Protein AF-A0A1W0X3V8-F1 (afdb_monomer)

Secondary structure (DSSP, 8-state):
---SSTTPEEE-HHHHTT-EETTEEEEEETTEEEE-TTTTTT-TT-HHHHHHTTTSB-HHHHHHHT--HHHHHHHHHTEEEEE-GGGS-----------------

Nearest PDB structures (foldseek):
  2i89-assembly5_B  TM=9.611E-01  e=7.035E-12  Rattus norvegicus
  1m2m-assembly1_A  TM=9.821E-01  e=1.811E-11  Bos taurus
  1lj0-assembly1_A  TM=9.639E-01  e=9.860E-12  Rattus norvegicus
  1icc-assembly1_A  TM=9.693E-01  e=1.129E-11  Rattus norvegicus
  1cyo-assembly1_A  TM=9.599E-01  e=1.479E-11  Bos taurus

pLDDT: mean 77.66, std 15.45, range [38.56, 92.31]

Organism: Hypsibius exemplaris (NCBI:txid2072580)

Radius of gyration: 16.76 Å; Cα contacts (8 Å, |Δi|>4): 123; chains: 1; bounding box: 33×29×62 Å

Mean predicted aligned error: 10.68 Å

Sequence (105 aa):
MAAAVDALKKIRTGEVKRHKTNESYWVIINGKVYDVTLFLEEHPGGEEILIENAGTDATVNFEDVGHSTDAQEMMLTYLIGIIDDNDGNGGGGDASSVTTDLITL

Structure (mmCIF, N/CA/C/O backbone):
data_AF-A0A1W0X3V8-F1
#
_entry.id   AF-A0A1W0X3V8-F1
#
loop_
_atom_site.group_PDB
_atom_site.id
_atom_site.type_symbol
_atom_site.label_atom_id
_atom_site.label_alt_id
_atom_site.label_comp_id
_atom_site.label_asym_id
_atom_site.label_entity_id
_atom_site.label_seq_id
_atom_site.pdbx_PDB_ins_code
_atom_site.Cartn_x
_atom_site.Cartn_y
_atom_site.Cartn_z
_atom_site.occupancy
_atom_site.B_iso_or_equiv
_atom_site.auth_seq_id
_atom_site.auth_comp_id
_atom_site.auth_asym_id
_atom_site.auth_atom_id
_atom_site.pdbx_PDB_model_num
ATOM 1 N N . MET A 1 1 ? 22.647 -9.805 -7.844 1.00 40.97 1 MET A N 1
ATOM 2 C CA . MET A 1 1 ?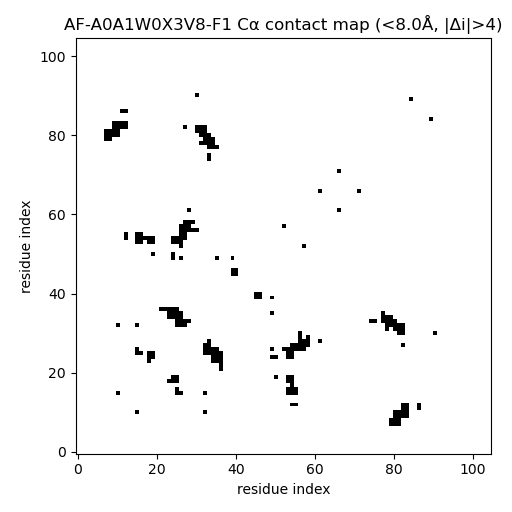 21.927 -9.954 -6.562 1.00 40.97 1 MET A CA 1
ATOM 3 C C . MET A 1 1 ? 20.452 -10.160 -6.909 1.00 40.97 1 MET A C 1
ATOM 5 O O . MET A 1 1 ? 19.717 -9.196 -6.987 1.00 40.97 1 MET A O 1
ATOM 9 N N . ALA A 1 2 ? 20.063 -11.379 -7.311 1.00 38.56 2 ALA A N 1
ATOM 10 C CA . ALA A 1 2 ? 18.825 -11.642 -8.075 1.00 38.56 2 ALA A CA 1
ATOM 11 C C . ALA A 1 2 ? 17.917 -12.718 -7.440 1.00 38.56 2 ALA A C 1
ATOM 13 O O . ALA A 1 2 ? 17.119 -13.338 -8.128 1.00 38.56 2 ALA A O 1
ATOM 14 N N . ALA A 1 3 ? 18.055 -12.971 -6.135 1.00 41.41 3 ALA A N 1
ATOM 15 C CA . ALA A 1 3 ? 17.484 -14.158 -5.488 1.00 41.41 3 ALA A CA 1
ATOM 16 C C . ALA A 1 3 ? 16.435 -13.863 -4.396 1.00 41.41 3 ALA A C 1
ATOM 18 O O . ALA A 1 3 ? 16.217 -14.704 -3.534 1.00 41.41 3 ALA A O 1
ATOM 19 N N . ALA A 1 4 ? 15.791 -12.691 -4.404 1.00 51.12 4 ALA A N 1
ATOM 20 C CA . ALA A 1 4 ? 14.727 -12.370 -3.437 1.00 51.12 4 ALA A CA 1
ATOM 21 C C . ALA A 1 4 ? 13.313 -12.326 -4.050 1.00 51.12 4 ALA A C 1
ATOM 23 O O . ALA A 1 4 ? 12.334 -12.279 -3.315 1.00 51.12 4 ALA A O 1
ATOM 24 N N . VAL A 1 5 ? 13.186 -12.372 -5.381 1.00 53.53 5 VAL A N 1
ATOM 25 C CA . VAL A 1 5 ? 11.882 -12.266 -6.066 1.00 53.53 5 VAL A CA 1
ATOM 26 C C . VAL A 1 5 ? 11.168 -13.611 -6.260 1.00 53.53 5 VAL A C 1
ATOM 28 O O . VAL A 1 5 ? 9.979 -13.623 -6.551 1.00 53.53 5 VAL A O 1
ATOM 31 N N . ASP A 1 6 ? 11.862 -14.737 -6.068 1.00 51.12 6 ASP A N 1
ATOM 32 C CA . ASP A 1 6 ? 11.344 -16.082 -6.378 1.00 51.12 6 ASP A CA 1
ATOM 33 C C . ASP A 1 6 ? 10.462 -16.687 -5.261 1.00 51.12 6 ASP A C 1
ATOM 35 O O . ASP A 1 6 ? 9.672 -17.592 -5.508 1.00 51.12 6 ASP A O 1
ATOM 39 N N . ALA A 1 7 ? 10.524 -16.147 -4.036 1.00 61.53 7 ALA A N 1
ATOM 40 C CA . ALA A 1 7 ? 9.776 -16.655 -2.876 1.00 61.53 7 ALA A CA 1
ATOM 41 C C . ALA A 1 7 ? 8.644 -15.726 -2.397 1.00 61.53 7 ALA A C 1
ATOM 43 O O . ALA A 1 7 ? 8.127 -15.894 -1.290 1.00 61.53 7 ALA A O 1
ATOM 44 N N . LEU A 1 8 ? 8.261 -14.727 -3.197 1.00 74.44 8 LEU A N 1
ATOM 45 C CA . LEU A 1 8 ? 7.189 -13.806 -2.825 1.00 74.44 8 LEU A CA 1
ATOM 46 C C . LEU A 1 8 ? 5.841 -14.531 -2.829 1.00 74.44 8 LEU A C 1
ATOM 48 O O . LEU A 1 8 ? 5.483 -15.228 -3.781 1.00 74.44 8 LEU A O 1
ATOM 52 N N . LYS A 1 9 ? 5.086 -14.374 -1.739 1.00 86.44 9 LYS A N 1
ATOM 53 C CA . LYS A 1 9 ? 3.793 -15.035 -1.568 1.00 86.44 9 LYS A CA 1
ATOM 54 C C . LYS A 1 9 ? 2.824 -14.555 -2.650 1.00 86.44 9 LYS A C 1
ATOM 56 O O . LYS A 1 9 ? 2.626 -13.355 -2.809 1.00 86.44 9 LYS A O 1
ATOM 61 N N . LYS A 1 10 ? 2.198 -15.486 -3.371 1.00 88.00 10 LYS A N 1
ATOM 62 C CA . LYS A 1 10 ? 1.146 -15.158 -4.341 1.00 88.00 10 LYS A CA 1
ATOM 63 C C . LYS A 1 10 ? -0.166 -14.895 -3.612 1.00 88.00 10 LYS A C 1
ATOM 65 O O . LYS A 1 10 ? -0.623 -15.738 -2.836 1.00 88.00 10 LYS A O 1
ATOM 70 N N . ILE A 1 11 ? -0.755 -13.731 -3.842 1.00 88.25 11 ILE A N 1
ATOM 71 C CA . ILE A 1 11 ? -1.976 -13.260 -3.189 1.00 88.25 11 ILE A CA 1
ATOM 72 C C . ILE A 1 11 ? -3.004 -12.951 -4.278 1.00 88.25 11 ILE A C 1
ATOM 74 O O . ILE A 1 11 ? -2.687 -12.343 -5.291 1.00 88.25 11 ILE A O 1
ATOM 78 N N . ARG A 1 12 ? -4.252 -13.379 -4.096 1.00 88.12 12 ARG A N 1
ATOM 79 C CA . ARG A 1 12 ? -5.329 -13.074 -5.052 1.00 88.12 12 ARG A CA 1
ATOM 80 C C . ARG A 1 12 ? -5.849 -11.663 -4.834 1.00 88.12 12 ARG A C 1
ATOM 82 O O . ARG A 1 12 ? -5.955 -11.237 -3.684 1.00 88.12 12 ARG A O 1
ATOM 89 N N . THR A 1 13 ? -6.282 -10.975 -5.888 1.00 82.50 13 THR A N 1
ATOM 90 C CA . THR A 1 13 ? -6.897 -9.641 -5.763 1.00 82.50 13 THR A CA 1
ATOM 91 C C . THR A 1 13 ? -8.137 -9.685 -4.872 1.00 82.50 13 THR A C 1
ATOM 93 O O . THR A 1 13 ? -8.369 -8.779 -4.073 1.00 82.50 13 THR A O 1
ATOM 96 N N . GLY A 1 14 ? -8.898 -10.784 -4.936 1.00 84.25 14 GLY A N 1
ATOM 97 C CA . GLY A 1 14 ? -10.036 -11.026 -4.053 1.00 84.25 14 GLY A CA 1
ATOM 98 C C . GLY A 1 14 ? -9.661 -11.115 -2.570 1.00 84.25 14 GLY A C 1
ATOM 99 O O . GLY A 1 14 ? -10.468 -10.724 -1.734 1.00 84.25 14 GLY A O 1
ATOM 100 N N . GLU A 1 15 ? -8.453 -11.580 -2.238 1.00 87.12 15 GLU A N 1
ATOM 101 C CA . GLU A 1 15 ? -7.955 -11.587 -0.857 1.00 87.12 15 GLU A CA 1
ATOM 102 C C . GLU A 1 15 ? -7.563 -10.172 -0.429 1.00 87.12 15 GLU A C 1
ATOM 104 O O . GLU A 1 15 ? -8.026 -9.701 0.604 1.00 87.12 15 GLU A O 1
ATOM 109 N N . VAL A 1 16 ? -6.814 -9.440 -1.263 1.00 87.69 16 VAL A N 1
ATOM 110 C CA . VAL A 1 16 ? -6.421 -8.049 -0.965 1.00 87.69 16 VAL A CA 1
ATOM 111 C C . VAL A 1 16 ? -7.645 -7.173 -0.680 1.00 87.69 16 VAL A C 1
ATOM 113 O O . VAL A 1 16 ? -7.661 -6.443 0.304 1.00 87.69 16 VAL A O 1
ATOM 116 N N . LYS A 1 17 ? -8.732 -7.323 -1.449 1.00 85.31 17 LYS A N 1
ATOM 117 C CA . LYS A 1 17 ? -10.007 -6.606 -1.233 1.00 85.31 17 LYS A CA 1
ATOM 118 C C . LYS A 1 17 ? -10.651 -6.840 0.135 1.00 85.31 17 LYS A C 1
ATOM 120 O O . LYS A 1 17 ? -11.496 -6.044 0.549 1.00 85.31 17 LYS A O 1
ATOM 125 N N . ARG A 1 18 ? -10.318 -7.944 0.806 1.00 86.69 18 ARG A N 1
ATOM 126 C CA . ARG A 1 18 ? -10.802 -8.272 2.155 1.00 86.69 18 ARG A CA 1
ATOM 127 C C . ARG A 1 18 ? -9.931 -7.619 3.228 1.00 86.69 18 ARG A C 1
ATOM 129 O O . ARG A 1 18 ? -10.449 -7.299 4.292 1.00 86.69 18 ARG A O 1
ATOM 136 N N . HIS A 1 19 ? -8.661 -7.361 2.921 1.00 84.50 19 HIS A N 1
ATOM 137 C CA . HIS A 1 19 ? -7.694 -6.659 3.766 1.00 84.50 19 HIS A CA 1
ATOM 138 C C . HIS A 1 19 ? -7.757 -5.139 3.547 1.00 84.50 19 HIS A C 1
ATOM 140 O O . HIS A 1 19 ? -6.828 -4.507 3.043 1.00 84.50 19 HIS A O 1
ATOM 146 N N . LYS A 1 20 ? -8.908 -4.570 3.919 1.00 82.88 20 LYS A N 1
ATOM 147 C CA . LYS A 1 20 ? -9.183 -3.123 3.939 1.00 82.88 20 LYS A CA 1
ATOM 148 C C . LYS A 1 20 ? -9.798 -2.668 5.270 1.00 82.88 20 LYS A C 1
ATOM 150 O O . LYS A 1 20 ? -10.658 -1.790 5.307 1.00 82.88 20 LYS A O 1
ATOM 155 N N . THR A 1 21 ? -9.466 -3.371 6.346 1.00 82.25 21 THR A N 1
ATOM 156 C CA . THR A 1 21 ? -10.007 -3.133 7.690 1.00 82.25 21 THR A CA 1
ATOM 157 C C . THR A 1 21 ? -8.947 -2.479 8.564 1.00 82.25 21 THR A C 1
ATOM 159 O O . THR A 1 21 ? -7.764 -2.585 8.271 1.00 82.25 21 THR A O 1
ATOM 162 N N . ASN A 1 22 ? -9.346 -1.869 9.684 1.00 76.94 22 ASN A N 1
ATOM 163 C CA . ASN A 1 22 ? -8.407 -1.277 10.649 1.00 76.94 22 ASN A CA 1
ATOM 164 C C . ASN A 1 22 ? -7.325 -2.260 11.150 1.00 76.94 22 ASN A C 1
ATOM 166 O O . ASN A 1 22 ? -6.271 -1.826 11.592 1.00 76.94 22 ASN A O 1
ATOM 170 N N . GLU A 1 23 ? -7.617 -3.563 11.063 1.00 79.44 23 GLU A N 1
ATOM 171 C CA . GLU A 1 23 ? -6.728 -4.721 11.244 1.00 79.44 23 GLU A CA 1
ATOM 172 C C . GLU A 1 23 ? -5.558 -4.833 10.244 1.00 79.44 23 GLU A C 1
ATOM 174 O O . GLU A 1 23 ? -4.471 -5.320 10.556 1.00 79.44 23 GLU A O 1
ATOM 179 N N . SER A 1 24 ? -5.833 -4.540 8.973 1.00 84.56 24 SER A N 1
ATOM 180 C CA . SER A 1 24 ? -4.963 -4.867 7.841 1.00 84.56 24 SER A CA 1
ATOM 181 C C . SER A 1 24 ? -5.335 -4.035 6.617 1.00 84.56 24 SER A C 1
ATOM 183 O O . SER A 1 24 ? -6.437 -4.186 6.078 1.00 84.56 24 SER A O 1
ATOM 185 N N . TYR A 1 25 ? -4.388 -3.234 6.140 1.00 90.12 25 TYR A N 1
ATOM 186 C CA . TYR A 1 25 ? -4.516 -2.427 4.934 1.00 90.12 25 TYR A CA 1
ATOM 187 C C . TYR A 1 25 ? -3.481 -2.849 3.909 1.00 90.12 25 TYR A C 1
ATOM 189 O O . TYR A 1 25 ? -2.281 -2.605 4.066 1.00 90.12 25 TYR A O 1
ATOM 197 N N . TRP A 1 26 ? -3.959 -3.497 2.851 1.00 92.31 26 TRP A N 1
ATOM 198 C CA . TRP A 1 26 ? -3.111 -3.934 1.753 1.00 92.31 26 TRP A CA 1
ATOM 199 C C . TRP A 1 26 ? -3.372 -3.103 0.512 1.00 92.31 26 TRP A C 1
ATOM 201 O O . TRP A 1 26 ? -4.520 -2.884 0.128 1.00 92.31 26 TRP A O 1
ATOM 211 N N . VAL A 1 27 ? -2.299 -2.693 -0.150 1.00 90.69 27 VAL A N 1
ATOM 212 C CA . VAL A 1 27 ? -2.359 -1.944 -1.407 1.00 90.69 27 VAL A CA 1
ATOM 213 C C . VAL A 1 27 ? -1.602 -2.691 -2.490 1.00 90.69 27 VAL A C 1
ATOM 215 O O . VAL A 1 27 ? -0.632 -3.404 -2.211 1.00 90.69 27 VAL A O 1
ATOM 218 N N . ILE A 1 28 ? -2.063 -2.549 -3.729 1.00 89.94 28 ILE A N 1
ATOM 219 C CA . ILE A 1 28 ? -1.402 -3.133 -4.894 1.00 89.94 28 ILE A CA 1
ATOM 220 C C . ILE A 1 28 ? -0.690 -2.007 -5.635 1.00 89.94 28 ILE A C 1
ATOM 222 O O . ILE A 1 28 ? -1.315 -1.011 -5.983 1.00 89.94 28 ILE A O 1
ATOM 226 N N . ILE A 1 29 ? 0.615 -2.148 -5.847 1.00 88.56 29 ILE A N 1
ATOM 227 C CA . ILE A 1 29 ? 1.411 -1.198 -6.630 1.00 88.56 29 ILE A CA 1
ATOM 228 C C . ILE A 1 29 ? 2.246 -2.012 -7.613 1.00 88.56 29 ILE A C 1
ATOM 230 O O . ILE A 1 29 ? 3.014 -2.884 -7.204 1.00 88.56 29 ILE A O 1
ATOM 234 N N . ASN A 1 30 ? 2.103 -1.759 -8.913 1.00 87.31 30 ASN A N 1
ATOM 235 C CA . ASN A 1 30 ? 2.800 -2.491 -9.974 1.00 87.31 30 ASN A CA 1
ATOM 236 C C . ASN A 1 30 ? 2.645 -4.026 -9.849 1.00 87.31 30 ASN A C 1
ATOM 238 O O . ASN A 1 30 ? 3.612 -4.779 -9.988 1.00 87.31 30 ASN A O 1
ATOM 242 N N . GLY A 1 31 ? 1.441 -4.503 -9.501 1.00 85.81 31 GLY A N 1
ATOM 243 C CA . GLY A 1 31 ? 1.153 -5.937 -9.325 1.00 85.81 31 GLY A CA 1
ATOM 244 C C . GLY A 1 31 ? 1.791 -6.590 -8.088 1.00 85.81 31 GLY A C 1
ATOM 245 O O . GLY A 1 31 ? 1.726 -7.811 -7.925 1.00 85.81 31 GLY A O 1
ATOM 246 N N . LYS A 1 32 ? 2.397 -5.805 -7.195 1.00 89.00 32 LYS A N 1
ATOM 247 C CA . LYS A 1 32 ? 2.952 -6.253 -5.911 1.00 89.00 32 LYS A CA 1
ATOM 248 C C . LYS A 1 32 ? 2.031 -5.835 -4.772 1.00 89.00 32 LYS A C 1
ATOM 250 O O . LYS A 1 32 ? 1.419 -4.776 -4.841 1.00 89.00 32 LYS A O 1
ATOM 255 N N . VAL A 1 33 ? 1.939 -6.661 -3.734 1.00 90.56 33 VAL A N 1
ATOM 256 C CA . VAL A 1 33 ? 1.089 -6.410 -2.565 1.00 90.56 33 VAL A CA 1
ATOM 257 C C . VAL A 1 33 ? 1.945 -5.926 -1.405 1.00 90.56 33 VAL A C 1
ATOM 259 O O . VAL A 1 33 ? 2.913 -6.592 -1.020 1.00 90.56 33 VAL A O 1
ATOM 262 N N . TYR A 1 34 ? 1.554 -4.791 -0.837 1.00 90.50 34 TYR A N 1
ATOM 263 C CA . TYR A 1 34 ? 2.243 -4.127 0.263 1.00 90.50 34 TYR A CA 1
ATOM 264 C C . TYR A 1 34 ? 1.320 -4.011 1.468 1.00 90.50 34 TYR A C 1
ATOM 266 O O . TYR A 1 34 ? 0.162 -3.616 1.319 1.00 90.50 34 TYR A O 1
ATOM 274 N N . ASP A 1 35 ? 1.837 -4.342 2.650 1.00 91.44 35 ASP A N 1
ATOM 275 C CA . ASP A 1 35 ? 1.142 -4.114 3.915 1.00 91.44 35 ASP A CA 1
ATOM 276 C C . ASP A 1 35 ? 1.512 -2.730 4.449 1.00 91.44 35 ASP A C 1
ATOM 278 O O . ASP A 1 35 ? 2.612 -2.512 4.948 1.00 91.44 35 ASP A O 1
ATOM 282 N N . VAL A 1 36 ? 0.589 -1.781 4.313 1.00 89.38 36 VAL A N 1
ATOM 283 C CA . VAL A 1 36 ? 0.774 -0.397 4.778 1.00 89.38 36 VAL A CA 1
ATOM 284 C C . VAL A 1 36 ? 0.144 -0.169 6.148 1.00 89.38 36 VAL A C 1
ATOM 286 O O . VAL A 1 36 ? 0.119 0.959 6.624 1.00 89.38 36 VAL A O 1
ATOM 289 N N . THR A 1 37 ? -0.331 -1.231 6.804 1.00 88.88 37 THR A N 1
ATOM 290 C CA . THR A 1 37 ? -1.018 -1.187 8.102 1.00 88.88 37 THR A CA 1
ATOM 291 C C . THR A 1 37 ? -0.196 -0.454 9.160 1.00 88.88 37 THR A C 1
ATOM 293 O O . THR A 1 37 ? -0.729 0.375 9.888 1.00 88.88 37 THR A O 1
ATOM 296 N N . LEU A 1 38 ? 1.111 -0.723 9.210 1.00 85.44 38 LEU A N 1
ATOM 297 C CA . LEU A 1 38 ? 2.042 -0.071 10.139 1.00 85.44 38 LEU A CA 1
ATOM 298 C C . LEU A 1 38 ? 2.519 1.305 9.654 1.00 85.44 38 LEU A C 1
ATOM 300 O O . LEU A 1 38 ? 3.053 2.073 10.442 1.00 85.44 38 LEU A O 1
ATOM 304 N N . PHE A 1 39 ? 2.339 1.607 8.369 1.00 86.69 39 PHE A N 1
ATOM 305 C CA . PHE A 1 39 ? 2.841 2.823 7.733 1.00 86.69 39 PHE A CA 1
ATOM 306 C C . PHE A 1 39 ? 1.780 3.929 7.617 1.00 86.69 39 PHE A C 1
ATOM 308 O O . PHE A 1 39 ? 2.114 5.054 7.261 1.00 86.69 39 PHE A O 1
ATOM 315 N N . LEU A 1 40 ? 0.512 3.645 7.932 1.00 85.44 40 LEU A N 1
ATOM 316 C CA . LEU A 1 40 ? -0.589 4.611 7.831 1.00 85.44 40 LEU A CA 1
ATOM 317 C C . LEU A 1 40 ? -0.291 5.939 8.541 1.00 85.44 40 LEU A C 1
ATOM 319 O O . LEU A 1 40 ? -0.428 7.004 7.945 1.00 85.44 40 LEU A O 1
ATOM 323 N N . GLU A 1 41 ? 0.146 5.859 9.796 1.00 84.44 41 GLU A N 1
ATOM 324 C CA . GLU A 1 41 ? 0.450 7.015 10.648 1.00 84.44 41 GLU A CA 1
ATOM 325 C C . GLU A 1 41 ? 1.821 7.645 10.355 1.00 84.44 41 GLU A C 1
ATOM 327 O O . GLU A 1 41 ? 2.043 8.818 10.655 1.00 84.44 41 GLU A O 1
ATOM 332 N N . GLU A 1 42 ? 2.725 6.898 9.717 1.00 85.75 42 GLU A N 1
ATOM 333 C CA . GLU A 1 42 ? 4.034 7.398 9.282 1.00 85.75 42 GLU A CA 1
ATOM 334 C C . GLU A 1 42 ? 3.994 8.028 7.882 1.00 85.75 42 GLU A C 1
ATOM 336 O O . GLU A 1 42 ? 4.955 8.678 7.464 1.00 85.75 42 GLU A O 1
ATOM 341 N N . HIS A 1 43 ? 2.886 7.872 7.150 1.00 84.62 43 HIS A N 1
ATOM 342 C CA . HIS A 1 43 ? 2.759 8.380 5.794 1.00 84.62 43 HIS A CA 1
ATOM 343 C C . HIS A 1 43 ? 2.590 9.913 5.783 1.00 84.62 43 HIS A C 1
ATOM 345 O O . HIS A 1 43 ? 1.553 10.428 6.212 1.00 84.62 43 HIS A O 1
ATOM 351 N N . PRO A 1 44 ? 3.547 10.681 5.220 1.00 83.25 44 PRO A N 1
ATOM 352 C CA . PRO A 1 44 ? 3.504 12.147 5.234 1.00 83.25 44 PRO A CA 1
ATOM 353 C C . PRO A 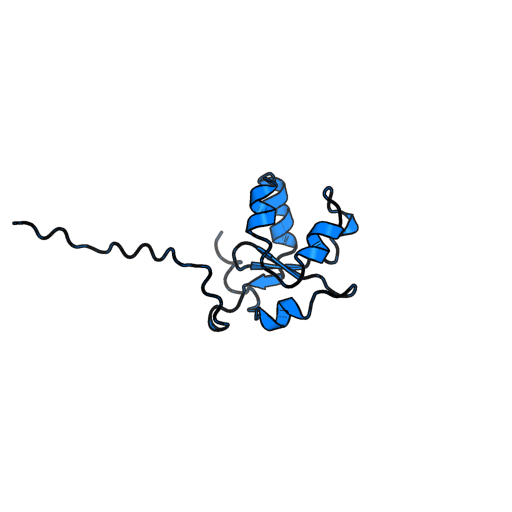1 44 ? 2.346 12.746 4.418 1.00 83.25 44 PRO A C 1
ATOM 355 O O . PRO A 1 44 ? 2.021 13.918 4.600 1.00 83.25 44 PRO A O 1
ATOM 358 N N . GLY A 1 45 ? 1.720 11.964 3.529 1.00 80.38 45 GLY A N 1
ATOM 359 C CA . GLY A 1 45 ? 0.514 12.346 2.784 1.00 80.38 45 GLY A CA 1
ATOM 360 C C . GLY A 1 45 ? -0.807 12.010 3.491 1.00 80.38 45 GLY A C 1
ATOM 361 O O . GLY A 1 45 ? -1.865 12.259 2.919 1.00 80.38 45 GLY A O 1
ATOM 362 N N . GLY A 1 46 ? -0.753 11.449 4.705 1.00 85.94 46 GLY A N 1
ATOM 363 C CA . GLY A 1 46 ? -1.912 11.037 5.497 1.00 85.94 46 GLY A CA 1
ATOM 364 C C . GLY A 1 46 ? -2.382 9.606 5.217 1.00 85.94 46 GLY A C 1
ATOM 365 O O . GLY A 1 46 ? -2.163 9.057 4.135 1.00 85.94 46 GLY A O 1
ATOM 366 N N . GLU A 1 47 ? -3.049 9.002 6.201 1.00 86.38 47 GLU A N 1
ATOM 367 C CA . GLU A 1 47 ? -3.593 7.640 6.109 1.00 86.38 47 GLU A CA 1
ATOM 368 C C . GLU A 1 47 ? -4.822 7.542 5.194 1.00 86.38 47 GLU A C 1
ATOM 370 O O . GLU A 1 47 ? -5.071 6.483 4.620 1.00 86.38 47 GLU A O 1
ATOM 375 N N . GLU A 1 48 ? -5.565 8.641 5.006 1.00 86.88 48 GLU A N 1
ATOM 376 C CA . GLU A 1 48 ? -6.817 8.667 4.235 1.00 86.88 48 GLU A CA 1
ATOM 377 C C . GLU A 1 48 ? -6.625 8.108 2.824 1.00 86.88 48 GLU A C 1
ATOM 379 O O . GLU A 1 48 ? -7.371 7.226 2.406 1.00 86.88 48 GLU A O 1
ATOM 384 N N . ILE A 1 49 ? -5.568 8.534 2.124 1.00 86.75 49 ILE A N 1
ATOM 385 C CA . ILE A 1 49 ? -5.287 8.080 0.756 1.00 86.75 49 ILE A CA 1
ATOM 386 C C . ILE A 1 49 ? -4.917 6.592 0.704 1.00 86.75 49 ILE A C 1
ATOM 388 O O . ILE A 1 49 ? -5.250 5.909 -0.264 1.00 86.75 49 ILE A O 1
ATOM 392 N N . LEU A 1 50 ? -4.254 6.066 1.737 1.00 87.19 50 LEU A N 1
ATOM 393 C CA . LEU A 1 50 ? -3.887 4.652 1.823 1.00 87.19 50 LEU A CA 1
ATOM 394 C C . LEU A 1 50 ? -5.124 3.794 2.098 1.00 87.19 50 LEU A C 1
ATOM 396 O O . LEU A 1 50 ? -5.285 2.743 1.483 1.00 87.19 50 LEU A O 1
ATOM 400 N N . ILE A 1 51 ? -6.016 4.267 2.971 1.00 88.25 51 ILE A N 1
ATOM 401 C CA . ILE A 1 51 ? -7.285 3.613 3.306 1.00 88.25 51 ILE A CA 1
ATOM 402 C C . ILE A 1 51 ? -8.233 3.619 2.102 1.00 88.25 51 ILE A C 1
ATOM 404 O O . ILE A 1 51 ? -8.860 2.599 1.819 1.00 88.25 51 ILE A O 1
ATOM 408 N N . GLU A 1 52 ? -8.318 4.730 1.365 1.00 87.88 52 GLU A N 1
ATOM 409 C CA . GLU A 1 52 ? -9.161 4.843 0.167 1.00 87.88 52 GLU A CA 1
ATOM 410 C C . GLU A 1 52 ? -8.730 3.866 -0.932 1.00 87.88 52 GLU A C 1
ATOM 412 O O . GLU A 1 52 ? -9.573 3.266 -1.598 1.00 87.88 52 GLU A O 1
ATOM 417 N N . ASN A 1 53 ? -7.416 3.668 -1.082 1.00 87.88 53 ASN A N 1
ATOM 418 C CA . ASN A 1 53 ? -6.840 2.756 -2.069 1.00 87.88 53 ASN A CA 1
ATOM 419 C C . ASN A 1 53 ? -6.636 1.325 -1.539 1.00 87.88 53 ASN A C 1
ATOM 421 O O . ASN A 1 53 ? -6.214 0.437 -2.292 1.00 87.88 53 ASN A O 1
ATOM 425 N N . ALA A 1 54 ? -6.950 1.064 -0.269 1.00 89.00 54 ALA A N 1
ATOM 426 C CA . ALA A 1 54 ? -6.800 -0.253 0.327 1.00 89.00 54 ALA A CA 1
ATOM 427 C C . ALA A 1 54 ? -7.722 -1.280 -0.343 1.00 89.00 54 ALA A C 1
ATOM 429 O O . ALA A 1 54 ? -8.911 -1.057 -0.583 1.00 89.00 54 ALA A O 1
ATOM 430 N N . GLY A 1 55 ? -7.171 -2.452 -0.638 1.00 88.06 55 GLY A N 1
ATOM 431 C CA . GLY A 1 55 ? -7.869 -3.496 -1.376 1.00 88.06 55 GLY A CA 1
ATOM 432 C C . GLY A 1 55 ? -7.901 -3.283 -2.889 1.00 88.06 55 GLY A C 1
ATOM 433 O O . GLY A 1 55 ? -8.529 -4.078 -3.592 1.00 88.06 55 GLY A O 1
ATOM 434 N N . THR A 1 56 ? -7.253 -2.239 -3.407 1.00 87.31 56 THR A N 1
ATOM 435 C CA . THR A 1 56 ? -7.229 -1.908 -4.838 1.00 87.31 56 THR A CA 1
ATOM 436 C C . THR A 1 56 ? -5.822 -1.588 -5.340 1.00 87.31 56 THR A C 1
ATOM 438 O O . THR A 1 56 ? -4.854 -1.594 -4.578 1.00 87.31 56 THR A O 1
ATOM 441 N N . ASP A 1 57 ? -5.710 -1.387 -6.654 1.00 89.12 57 ASP A N 1
ATOM 442 C CA . ASP A 1 57 ? -4.471 -0.952 -7.289 1.00 89.12 57 ASP A CA 1
ATOM 443 C C . ASP A 1 57 ? -4.295 0.559 -7.128 1.00 89.12 57 ASP A C 1
ATOM 445 O O . ASP A 1 57 ? -5.075 1.346 -7.656 1.00 89.12 57 ASP A O 1
ATOM 449 N N . ALA A 1 58 ? -3.272 0.929 -6.364 1.00 89.00 58 ALA A N 1
ATOM 450 C CA . ALA A 1 58 ? -2.878 2.293 -6.058 1.00 89.00 58 ALA A CA 1
ATOM 451 C C . ALA A 1 58 ? -1.718 2.763 -6.950 1.00 89.00 58 ALA A C 1
ATOM 453 O O . ALA A 1 58 ? -1.119 3.796 -6.660 1.00 89.00 58 ALA A O 1
ATOM 454 N N . THR A 1 59 ? -1.360 2.008 -7.999 1.00 88.50 59 THR A N 1
ATOM 455 C CA . THR A 1 59 ? -0.188 2.295 -8.842 1.00 88.50 59 THR A CA 1
ATOM 456 C C . THR A 1 59 ? -0.276 3.694 -9.428 1.00 88.50 59 THR A C 1
ATOM 458 O O . THR A 1 59 ? 0.649 4.484 -9.273 1.00 88.50 59 THR A O 1
ATOM 461 N N . VAL A 1 60 ? -1.432 4.030 -10.001 1.00 86.38 60 VAL A N 1
ATOM 462 C CA . VAL A 1 60 ? -1.675 5.340 -10.615 1.00 86.38 60 VAL A CA 1
ATOM 463 C C . VAL A 1 60 ? -1.519 6.463 -9.591 1.00 86.38 60 VAL A C 1
ATOM 465 O O . VAL A 1 60 ? -0.792 7.415 -9.844 1.00 86.38 60 VAL A O 1
ATOM 468 N N . ASN A 1 61 ? -2.141 6.337 -8.416 1.00 86.31 61 ASN A N 1
ATOM 469 C CA . ASN A 1 61 ? -2.048 7.350 -7.363 1.00 86.31 61 ASN A CA 1
ATOM 470 C C . ASN A 1 61 ? -0.613 7.494 -6.842 1.00 86.31 61 ASN A C 1
ATOM 472 O O . ASN A 1 61 ? -0.153 8.599 -6.569 1.00 86.31 61 ASN A O 1
ATOM 476 N N . PHE A 1 62 ? 0.105 6.381 -6.705 1.00 85.81 62 PHE A N 1
ATOM 477 C CA . PHE A 1 62 ? 1.483 6.377 -6.236 1.00 85.81 62 PHE A CA 1
ATOM 478 C C . PHE A 1 62 ? 2.436 7.071 -7.220 1.00 85.81 62 PHE A C 1
ATOM 480 O O . PHE A 1 62 ? 3.312 7.831 -6.793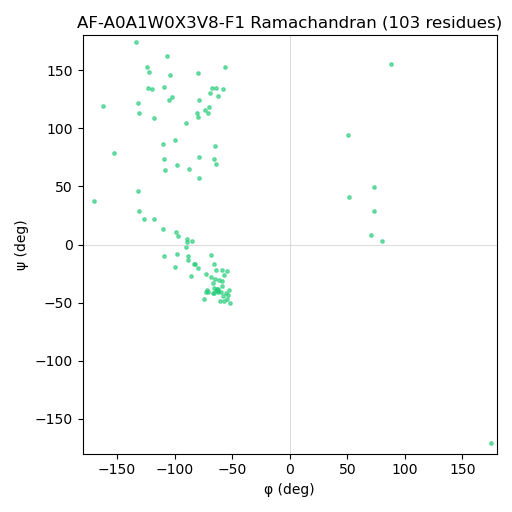 1.00 85.81 62 PHE A O 1
ATOM 487 N N . GLU A 1 63 ? 2.257 6.821 -8.520 1.00 86.00 63 GLU A N 1
ATOM 488 C CA . GLU A 1 63 ? 3.029 7.447 -9.597 1.00 86.00 63 GLU A CA 1
ATOM 489 C C . GLU A 1 63 ? 2.668 8.925 -9.792 1.00 86.00 63 GLU A C 1
ATOM 491 O O . GLU A 1 63 ? 3.571 9.738 -9.984 1.00 86.00 63 GLU A O 1
ATOM 496 N N . ASP A 1 64 ? 1.387 9.289 -9.677 1.00 87.62 64 ASP A N 1
ATOM 497 C CA . ASP A 1 64 ? 0.896 10.670 -9.808 1.00 87.62 64 ASP A CA 1
ATOM 498 C C . ASP A 1 64 ? 1.482 11.601 -8.736 1.00 87.62 64 ASP A C 1
ATOM 500 O O . ASP A 1 64 ? 1.903 12.718 -9.034 1.00 87.62 64 ASP A O 1
ATOM 504 N N . VAL A 1 65 ? 1.607 11.109 -7.498 1.00 86.62 65 VAL A N 1
ATOM 505 C CA . VAL A 1 65 ? 2.234 11.860 -6.396 1.00 86.62 65 VAL A CA 1
ATOM 506 C C . VAL A 1 65 ? 3.729 12.111 -6.647 1.00 86.62 65 VAL A C 1
ATOM 508 O O . VAL A 1 65 ? 4.269 13.116 -6.185 1.00 86.62 65 VAL A O 1
ATOM 511 N N . GLY A 1 66 ? 4.412 11.225 -7.380 1.00 84.75 66 GLY A N 1
ATOM 512 C CA . GLY A 1 66 ? 5.828 11.388 -7.716 1.00 84.75 66 GLY A CA 1
ATOM 513 C C . GLY A 1 66 ? 6.784 11.139 -6.544 1.00 84.75 66 GLY A C 1
ATOM 514 O O . GLY A 1 66 ? 7.676 11.946 -6.281 1.00 84.75 66 GLY A O 1
ATOM 515 N N . HIS A 1 67 ? 6.618 10.021 -5.831 1.00 83.81 67 HIS A N 1
ATOM 516 C CA . HIS A 1 67 ? 7.521 9.628 -4.744 1.00 83.81 67 HIS A CA 1
ATOM 517 C C . HIS A 1 67 ? 8.981 9.480 -5.215 1.00 83.81 67 HIS A C 1
ATOM 519 O O . HIS A 1 67 ? 9.263 8.822 -6.218 1.00 83.81 67 HIS A O 1
ATOM 525 N N . SER A 1 68 ? 9.922 10.049 -4.450 1.00 87.62 68 SER A N 1
ATOM 526 C CA . SER A 1 68 ? 11.368 9.887 -4.667 1.00 87.62 68 SER A CA 1
ATOM 527 C C . SER A 1 68 ? 11.780 8.414 -4.663 1.00 87.62 68 SER A C 1
ATOM 529 O O . SER A 1 68 ? 11.185 7.602 -3.959 1.00 87.62 68 SER A O 1
ATOM 531 N N . THR A 1 69 ? 12.864 8.077 -5.366 1.00 85.56 69 THR A N 1
ATOM 532 C CA . THR A 1 69 ? 13.389 6.701 -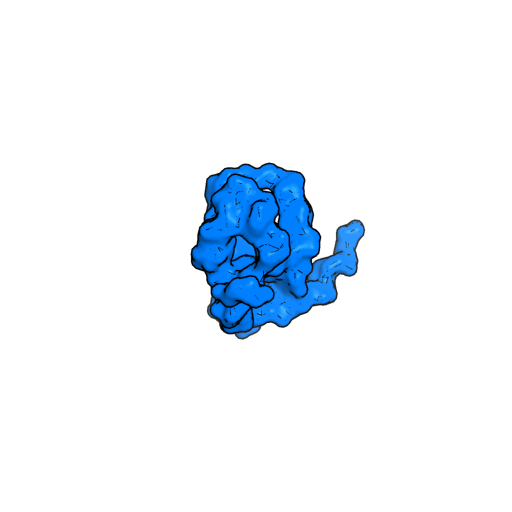5.442 1.00 85.56 69 THR A CA 1
ATOM 533 C C . THR A 1 69 ? 13.622 6.081 -4.061 1.00 85.56 69 THR A C 1
ATOM 535 O O . THR A 1 69 ? 13.267 4.931 -3.853 1.00 85.56 69 THR A O 1
ATOM 538 N N . ASP A 1 70 ? 14.110 6.860 -3.094 1.00 87.06 70 ASP A N 1
ATOM 539 C CA . ASP A 1 70 ? 14.283 6.423 -1.701 1.00 87.06 70 ASP A CA 1
ATOM 540 C C . ASP A 1 70 ? 12.966 5.952 -1.052 1.00 87.06 70 ASP A C 1
ATOM 542 O O . ASP A 1 70 ? 12.907 4.876 -0.461 1.00 87.06 70 ASP A O 1
ATOM 546 N N . ALA A 1 71 ? 11.871 6.692 -1.250 1.00 85.44 71 ALA A N 1
ATOM 547 C CA . ALA A 1 71 ? 10.556 6.301 -0.749 1.00 85.44 71 ALA A CA 1
ATOM 548 C C . ALA A 1 71 ? 10.047 5.024 -1.436 1.00 85.44 71 ALA A C 1
ATOM 550 O O . ALA A 1 71 ? 9.467 4.157 -0.781 1.00 85.44 71 ALA A O 1
ATOM 551 N N . GLN A 1 72 ? 10.312 4.874 -2.739 1.00 84.94 72 GLN A N 1
ATOM 552 C CA . GLN A 1 72 ? 10.006 3.642 -3.468 1.00 84.94 72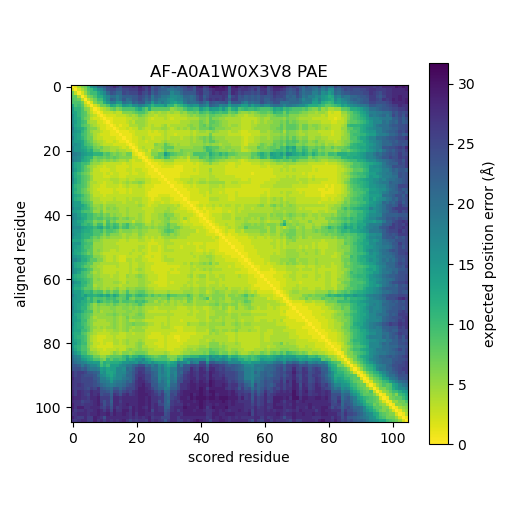 GLN A CA 1
ATOM 553 C C . GLN A 1 72 ? 10.810 2.455 -2.929 1.00 84.94 72 GLN A C 1
ATOM 555 O O . GLN A 1 72 ? 10.277 1.356 -2.834 1.00 84.94 72 GLN A O 1
ATOM 560 N N . GLU A 1 73 ? 12.072 2.649 -2.545 1.00 86.88 73 GLU A N 1
ATOM 561 C CA . GLU A 1 73 ? 12.886 1.588 -1.948 1.00 86.88 73 GLU A CA 1
ATOM 562 C C . GLU A 1 73 ? 12.419 1.237 -0.532 1.00 86.88 73 GLU A C 1
ATOM 564 O O . GLU A 1 73 ? 12.298 0.055 -0.205 1.00 86.88 73 GLU A O 1
ATOM 569 N N . MET A 1 74 ? 12.060 2.231 0.285 1.00 85.06 74 MET A N 1
ATOM 570 C CA . MET A 1 74 ? 11.477 1.991 1.607 1.00 85.06 74 MET A CA 1
ATOM 571 C C . MET A 1 74 ? 10.179 1.185 1.515 1.00 85.06 74 MET A C 1
ATOM 573 O O . MET A 1 74 ? 9.997 0.240 2.285 1.00 85.06 74 MET A O 1
ATOM 577 N N . MET A 1 75 ? 9.323 1.471 0.525 1.00 84.31 75 MET A N 1
ATOM 578 C CA . MET A 1 75 ? 8.073 0.733 0.316 1.00 84.31 75 MET A CA 1
ATOM 579 C C . MET A 1 75 ? 8.315 -0.766 0.073 1.00 84.31 75 MET A C 1
ATOM 581 O O . MET A 1 75 ? 7.506 -1.595 0.482 1.00 84.31 75 MET A O 1
ATOM 585 N N . LEU A 1 76 ? 9.444 -1.146 -0.544 1.00 85.19 76 LEU A N 1
ATOM 586 C CA . LEU A 1 76 ? 9.787 -2.551 -0.803 1.00 85.19 76 LEU A CA 1
ATOM 587 C C . LEU A 1 76 ? 9.987 -3.357 0.484 1.00 85.19 76 LEU A C 1
ATOM 589 O O . LEU A 1 76 ? 9.828 -4.574 0.453 1.00 85.19 76 LEU A O 1
ATOM 593 N N . THR A 1 77 ? 10.278 -2.703 1.610 1.00 86.94 77 THR A N 1
ATOM 594 C CA . THR A 1 77 ? 10.382 -3.361 2.923 1.00 86.94 77 THR A CA 1
ATOM 595 C C . THR A 1 77 ? 9.023 -3.855 3.423 1.00 86.94 77 THR A C 1
ATOM 597 O O . THR A 1 77 ? 8.952 -4.862 4.123 1.00 86.94 77 THR A O 1
ATOM 600 N N . TYR A 1 78 ? 7.942 -3.192 3.008 1.00 87.81 78 TYR A N 1
ATOM 601 C CA . TYR A 1 78 ? 6.558 -3.541 3.342 1.00 87.81 78 TYR A CA 1
ATOM 602 C C . TYR A 1 78 ? 5.930 -4.528 2.351 1.00 87.81 78 TYR A C 1
ATOM 604 O O . TYR A 1 78 ? 4.740 -4.839 2.428 1.00 87.81 78 TYR A O 1
ATOM 612 N N . LEU A 1 79 ? 6.711 -5.018 1.385 1.00 89.81 79 LEU A N 1
ATOM 613 C CA . LEU A 1 79 ? 6.235 -5.968 0.396 1.00 89.81 79 LEU A CA 1
ATOM 614 C C . LEU A 1 79 ? 5.988 -7.331 1.049 1.00 89.81 79 LEU A C 1
ATOM 616 O O . LEU A 1 79 ? 6.910 -7.987 1.533 1.00 89.81 79 LEU A O 1
ATOM 620 N N . ILE A 1 80 ? 4.739 -7.787 1.002 1.00 89.94 80 ILE A N 1
ATOM 621 C CA . ILE A 1 80 ? 4.334 -9.092 1.541 1.00 89.94 80 ILE A CA 1
ATOM 622 C C . ILE A 1 80 ? 4.205 -10.161 0.454 1.00 89.94 80 ILE A C 1
ATOM 624 O O . ILE A 1 80 ? 4.209 -11.359 0.751 1.00 89.94 80 ILE A O 1
ATOM 628 N N . GLY A 1 81 ? 4.074 -9.751 -0.810 1.00 89.81 81 GLY A N 1
ATOM 629 C CA . GLY A 1 81 ? 3.815 -10.681 -1.898 1.00 89.81 81 GLY A CA 1
ATOM 630 C C . GLY A 1 81 ? 3.572 -10.036 -3.255 1.00 89.81 81 GLY A C 1
ATOM 631 O O . GLY A 1 81 ? 3.753 -8.836 -3.448 1.00 89.81 81 GLY A O 1
ATOM 632 N N . ILE A 1 82 ? 3.146 -10.865 -4.202 1.00 89.00 82 ILE A N 1
ATOM 633 C CA . ILE A 1 82 ? 2.755 -10.469 -5.557 1.00 89.00 82 ILE A CA 1
ATOM 634 C C . ILE A 1 82 ? 1.339 -10.937 -5.856 1.00 89.00 82 ILE A C 1
ATOM 636 O O . ILE A 1 82 ? 0.880 -11.936 -5.296 1.00 89.00 82 ILE A O 1
ATOM 640 N N . ILE A 1 83 ? 0.652 -10.228 -6.746 1.00 87.19 83 ILE A N 1
ATOM 641 C CA . ILE A 1 83 ? -0.656 -10.665 -7.216 1.00 87.19 83 ILE A CA 1
ATOM 642 C C . ILE A 1 83 ? -0.509 -11.945 -8.040 1.00 87.19 83 ILE A C 1
ATOM 644 O O . ILE A 1 83 ? 0.392 -12.086 -8.866 1.00 87.19 83 ILE A O 1
ATOM 648 N N . ASP A 1 84 ? -1.386 -12.910 -7.774 1.00 86.25 84 ASP A N 1
ATOM 649 C CA . ASP A 1 84 ? -1.464 -14.144 -8.544 1.00 86.25 84 ASP A CA 1
ATOM 650 C C . ASP A 1 84 ? -2.045 -13.852 -9.936 1.00 86.25 84 ASP A C 1
ATOM 652 O O . ASP A 1 84 ? -3.217 -13.509 -10.068 1.00 86.25 84 ASP A O 1
ATOM 656 N N . ASP A 1 85 ? -1.225 -14.012 -10.975 1.00 70.06 85 ASP A N 1
ATOM 657 C CA . ASP A 1 85 ? -1.590 -13.778 -12.384 1.00 70.06 85 ASP A CA 1
ATOM 658 C C . ASP A 1 85 ? -2.800 -14.621 -12.847 1.00 70.06 85 ASP A C 1
ATOM 660 O O . ASP A 1 85 ? -3.596 -14.195 -13.681 1.00 70.06 85 ASP A O 1
ATOM 664 N N . ASN A 1 86 ? -3.029 -15.780 -12.214 1.00 67.44 86 ASN A N 1
ATOM 665 C CA . ASN A 1 86 ? -4.196 -16.628 -12.491 1.00 67.44 86 ASN A CA 1
ATOM 666 C C . ASN A 1 86 ? -5.537 -16.015 -12.036 1.00 67.44 86 ASN A C 1
ATOM 668 O O . ASN A 1 86 ? -6.589 -16.566 -12.357 1.00 67.44 86 ASN A O 1
ATOM 672 N N . ASP A 1 87 ? -5.529 -14.909 -11.288 1.00 62.50 87 ASP A N 1
ATOM 673 C CA . ASP A 1 87 ? -6.728 -14.248 -10.756 1.00 62.50 87 ASP A CA 1
ATOM 674 C C . ASP A 1 87 ? -7.383 -13.262 -11.749 1.00 62.50 87 ASP A C 1
ATOM 676 O O . ASP A 1 87 ? -8.405 -12.653 -11.443 1.00 62.50 87 ASP A O 1
ATOM 680 N N . GLY A 1 88 ? -6.867 -13.148 -12.980 1.00 54.47 88 GLY A N 1
ATOM 681 C CA . GLY A 1 88 ? -7.639 -12.602 -14.103 1.00 54.47 88 GLY A CA 1
ATOM 682 C C . GLY A 1 88 ? -7.873 -11.087 -14.092 1.00 54.47 88 GLY A C 1
ATOM 683 O O . GLY A 1 88 ? -8.860 -10.630 -14.666 1.00 54.47 88 GLY A O 1
ATOM 684 N N . ASN A 1 89 ? -6.970 -10.295 -13.509 1.00 49.97 89 ASN A N 1
ATOM 685 C CA . ASN A 1 89 ? -6.901 -8.859 -13.787 1.00 49.97 89 ASN A CA 1
ATOM 686 C C . ASN A 1 89 ? -5.625 -8.563 -14.582 1.00 49.97 89 ASN A C 1
ATOM 688 O O . ASN A 1 89 ? -4.573 -8.285 -14.011 1.00 49.97 89 ASN A O 1
ATOM 692 N N . GLY A 1 90 ? -5.730 -8.688 -15.907 1.00 49.56 90 GLY A N 1
ATOM 693 C CA . GLY A 1 90 ? -4.666 -8.439 -16.878 1.00 49.56 90 GLY A CA 1
ATOM 694 C C . GLY A 1 90 ? -4.229 -6.974 -16.935 1.00 49.56 90 GLY A C 1
ATOM 695 O O . GLY A 1 90 ? -4.532 -6.270 -17.893 1.00 49.56 90 GLY A O 1
ATOM 696 N N . GLY A 1 91 ? -3.495 -6.524 -15.922 1.00 47.97 91 GLY A N 1
ATOM 697 C CA . GLY A 1 91 ? -2.740 -5.273 -15.922 1.00 47.97 91 GLY A CA 1
ATOM 698 C C . GLY A 1 91 ? -1.275 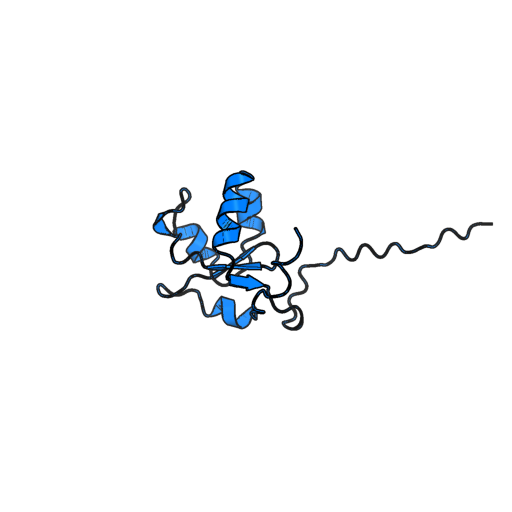-5.540 -16.252 1.00 47.97 91 GLY A C 1
ATOM 699 O O . GLY A 1 91 ? -0.420 -5.454 -15.381 1.00 47.97 91 GLY A O 1
ATOM 700 N N . GLY A 1 92 ? -0.997 -5.946 -17.489 1.00 46.72 92 GLY A N 1
ATOM 701 C CA . GLY A 1 92 ? 0.356 -6.281 -17.945 1.00 46.72 92 GLY A CA 1
ATOM 702 C C . GLY A 1 92 ? 0.422 -6.487 -19.453 1.00 46.72 92 GLY A C 1
ATOM 703 O O . GLY A 1 92 ? 1.092 -7.393 -19.941 1.00 46.72 92 GLY A O 1
ATOM 704 N N . GLY A 1 93 ? -0.339 -5.687 -20.198 1.00 46.00 93 GLY A N 1
ATOM 705 C CA . GLY A 1 93 ? -0.326 -5.667 -21.653 1.00 46.00 93 GLY A CA 1
ATOM 706 C C . GLY A 1 93 ? 0.855 -4.884 -22.215 1.00 46.00 93 GLY A C 1
ATOM 707 O O . GLY A 1 93 ? 0.629 -3.983 -23.002 1.00 46.00 93 GLY A O 1
ATOM 708 N N . ASP A 1 94 ? 2.082 -5.264 -21.863 1.00 46.03 94 ASP A N 1
ATOM 709 C CA . ASP A 1 94 ? 3.286 -4.916 -22.628 1.00 46.03 94 ASP A CA 1
ATOM 710 C C . ASP A 1 94 ? 4.140 -6.170 -22.838 1.00 46.03 94 ASP A C 1
ATOM 712 O O . ASP A 1 94 ? 5.365 -6.181 -22.718 1.00 46.03 94 ASP A O 1
ATOM 716 N N . ALA A 1 95 ? 3.483 -7.260 -23.239 1.00 54.75 95 ALA A N 1
ATOM 717 C CA . ALA A 1 95 ? 4.128 -8.200 -24.138 1.00 54.75 95 ALA A CA 1
ATOM 718 C C . ALA A 1 95 ? 4.355 -7.461 -25.463 1.00 54.75 95 ALA A C 1
ATOM 720 O O . ALA A 1 95 ? 3.544 -7.534 -26.386 1.00 54.75 95 ALA A O 1
ATOM 721 N N . SER A 1 96 ? 5.470 -6.732 -25.541 1.00 48.09 96 SER A N 1
ATOM 722 C CA . SER A 1 96 ? 6.060 -6.249 -26.788 1.00 48.09 96 SER A CA 1
ATOM 723 C C . SER A 1 96 ? 6.500 -7.462 -27.612 1.00 48.09 96 SER A C 1
ATOM 725 O O . SER A 1 96 ? 7.681 -7.754 -27.776 1.00 48.09 96 SER A O 1
ATOM 727 N N . SER A 1 97 ? 5.518 -8.212 -28.104 1.00 51.28 97 SER A N 1
ATOM 728 C CA . SER A 1 97 ? 5.654 -9.198 -29.158 1.00 51.28 97 SER A CA 1
ATOM 729 C C . SER A 1 97 ? 5.690 -8.435 -30.475 1.00 51.28 97 SER A C 1
ATOM 731 O O . SER A 1 97 ? 4.718 -8.384 -31.218 1.00 51.28 97 SER A O 1
ATOM 733 N N . VAL A 1 98 ? 6.828 -7.806 -30.754 1.00 53.41 98 VAL A N 1
ATOM 734 C CA . VAL A 1 98 ? 7.232 -7.491 -32.127 1.00 53.41 98 VAL A CA 1
ATOM 735 C C . VAL A 1 98 ? 8.382 -8.422 -32.475 1.00 53.41 98 VAL A C 1
ATOM 737 O O . VAL A 1 98 ? 9.530 -8.023 -32.643 1.00 53.41 98 VAL A O 1
ATOM 740 N N . THR A 1 99 ? 8.073 -9.718 -32.508 1.00 55.19 99 THR A N 1
ATOM 741 C CA . THR A 1 99 ? 8.964 -10.687 -33.137 1.00 55.19 99 THR A CA 1
ATOM 742 C C . THR A 1 99 ? 8.731 -10.612 -34.642 1.00 55.19 99 THR A C 1
ATOM 744 O O . THR A 1 99 ? 7.672 -10.962 -35.140 1.00 55.19 99 THR A O 1
ATOM 747 N N . THR A 1 100 ? 9.739 -10.072 -35.324 1.00 56.00 100 THR A N 1
ATOM 748 C CA . THR A 1 100 ? 10.206 -10.512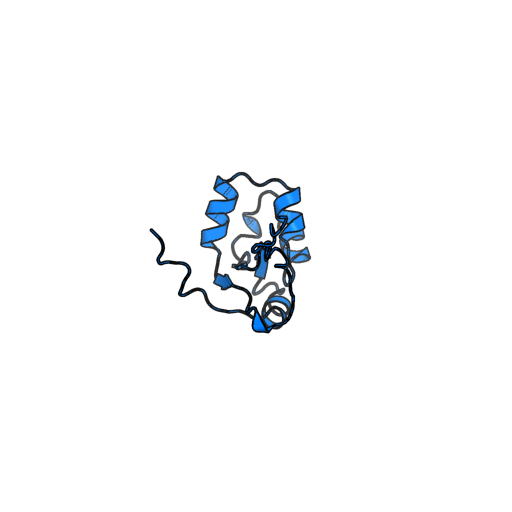 -36.642 1.00 56.00 100 THR A CA 1
ATOM 749 C C . THR A 1 100 ? 9.157 -10.660 -37.744 1.00 56.00 100 THR A C 1
ATOM 751 O O . THR A 1 100 ? 8.661 -11.751 -37.963 1.00 56.00 100 THR A O 1
ATOM 754 N N . ASP A 1 101 ? 8.972 -9.616 -38.553 1.00 58.84 101 ASP A N 1
ATOM 755 C CA . ASP A 1 101 ? 8.613 -9.795 -39.967 1.00 58.84 101 ASP A CA 1
ATOM 756 C C . ASP A 1 101 ? 9.112 -8.599 -40.794 1.00 58.84 101 ASP A C 1
ATOM 758 O O . ASP A 1 101 ? 8.388 -7.668 -41.136 1.00 58.84 101 ASP A O 1
ATOM 762 N N . LEU A 1 102 ? 10.412 -8.617 -41.099 1.00 59.22 102 LEU A N 1
ATOM 763 C CA . LEU A 1 102 ? 10.980 -7.895 -42.239 1.00 59.22 102 LEU A CA 1
ATOM 764 C C . LEU A 1 102 ? 11.398 -8.937 -43.274 1.00 59.22 102 LEU A C 1
ATOM 766 O O . LEU A 1 102 ? 12.575 -9.243 -43.451 1.00 59.22 102 LEU A O 1
ATOM 770 N N . ILE A 1 103 ? 10.388 -9.500 -43.932 1.00 64.69 103 ILE A N 1
ATOM 771 C CA . ILE A 1 103 ? 10.523 -10.147 -45.231 1.00 64.69 103 ILE A CA 1
ATOM 772 C C . ILE A 1 103 ? 10.035 -9.120 -46.255 1.00 64.69 103 ILE A C 1
ATOM 774 O O . ILE A 1 103 ? 8.854 -9.070 -46.582 1.00 64.69 103 ILE A O 1
ATOM 778 N N . THR A 1 104 ? 10.945 -8.294 -46.762 1.00 55.28 104 THR A N 1
ATOM 779 C CA . THR A 1 104 ? 10.742 -7.643 -48.058 1.00 55.28 104 THR A CA 1
ATOM 780 C C . THR A 1 104 ? 12.006 -7.854 -48.869 1.00 55.28 104 THR A C 1
ATOM 782 O O . THR A 1 104 ? 13.087 -7.406 -48.487 1.00 55.28 104 THR A O 1
ATOM 785 N N . LEU A 1 105 ? 11.810 -8.636 -49.928 1.00 54.84 105 LEU A N 1
ATOM 786 C CA . LEU A 1 105 ? 12.726 -8.958 -51.013 1.00 54.84 105 LEU A CA 1
ATOM 787 C C . LEU A 1 105 ? 13.270 -7.700 -51.705 1.00 54.84 105 LEU A C 1
ATOM 789 O O . LEU A 1 105 ? 12.465 -6.762 -51.913 1.00 54.84 105 LEU A O 1
#

InterPro domains:
  IPR001199 Cytochrome b5-like heme/steroid binding domain [PF00173] (15-83)
  IPR001199 Cytochrome b5-like heme/steroid binding domain [PR00363] (33-43)
  IPR001199 Cytochrome b5-like heme/steroid binding domain [PR00363] (43-57)
  IPR001199 Cytochrome b5-like heme/steroid binding domain [PR00363] (58-65)
  IPR001199 Cytochrome b5-like heme/steroid binding domain [PR00363] (71-83)
  IPR001199 Cytochrome b5-like heme/steroid binding domain [PS50255] (8-84)
  IPR001199 Cytochrome b5-like heme/steroid binding domain [SM01117] (11-84)
  IPR018506 Cytochrome b5, heme-binding site [PS00191] (39-46)
  IPR036400 Cytochrome b5-like heme/steroid binding domain superfamily [G3DSA:3.10.120.10] (3-89)
  IPR036400 Cytochrome b5-like heme/steroid binding domain superfamily [SSF55856] (5-87)
  IPR050668 Cytochrome b5 [PTHR19359] (9-86)

Solvent-accessible surface area (backbone atoms only — not comparable to full-atom values): 6461 Å² total; per-residue (Å²): 14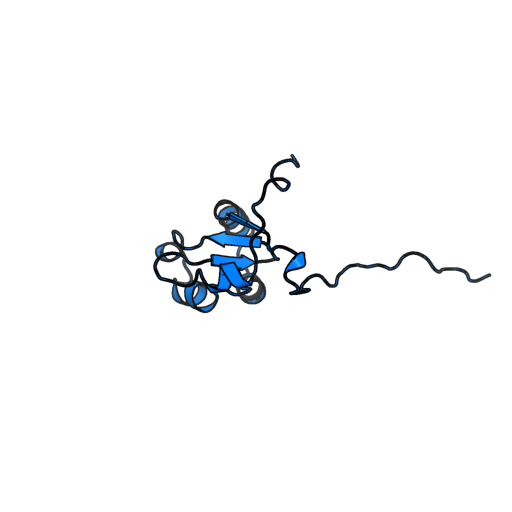2,85,83,75,76,86,77,52,44,73,39,43,64,75,55,35,49,68,28,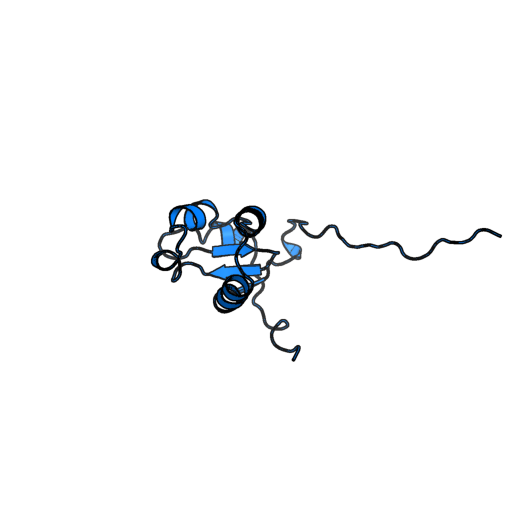56,45,102,91,35,30,24,34,27,46,89,62,28,32,27,55,42,58,83,41,32,88,72,38,93,86,46,39,65,64,55,61,75,32,26,28,37,77,34,37,67,63,51,59,72,73,57,69,52,70,67,58,56,54,56,50,57,74,34,50,66,25,28,53,37,78,89,64,72,76,87,85,68,91,74,77,78,78,77,77,83,86,87,85,76,134

Foldseek 3Di:
DPPPQPPFDADALVRQLVQLDLVWFWEAAPQFIFTCNVVQVVDPVHNPLSSVRGSHHCNVVVVVVPDDPVVVVVRVVRTRGGYDPVNPPPPDPPPVPPPDDPPDD